Protein AF-A0A7X8GUE8-F1 (afdb_monomer_lite)

Foldseek 3Di:
DVVVFWVDDDAPDPVRCVVGTDTRDDPDDDCCVPPLVVCCVPPVQAFDDWDADPVGDIDTHGSVRVNVD

Sequence (69 aa):
MIEKFVKQTSFASHRDFVENYRVEVPENFNFAYDVVDEWAKTNPDKRALCWTNDKGAHKDLTFGELKKS

Secondary structure (DSSP, 8-state):
-GGGTBS-S--SSHHHHHHH--B---SS--HIIIIIIHHHHH-TTSEEEEEE-TTS-EEEEEHHHHTT-

pLDDT: mean 94.99, std 3.87, range [69.5, 98.0]

Structure (mmCIF, N/CA/C/O backbone):
data_AF-A0A7X8GUE8-F1
#
_entry.id   AF-A0A7X8GUE8-F1
#
loop_
_atom_site.group_PDB
_atom_site.id
_atom_site.type_symbol
_atom_site.label_atom_id
_atom_site.label_alt_id
_atom_site.label_comp_id
_atom_site.label_asym_id
_atom_site.label_entity_id
_atom_site.label_seq_id
_atom_site.pdbx_PDB_ins_code
_atom_site.Cartn_x
_atom_site.Cartn_y
_atom_site.Cartn_z
_atom_site.occupancy
_atom_site.B_iso_or_equiv
_atom_site.auth_seq_id
_atom_site.auth_comp_id
_atom_site.auth_asym_id
_atom_site.auth_atom_id
_atom_site.pdbx_PDB_model_num
ATOM 1 N N . MET A 1 1 ? -5.844 -4.906 3.527 1.00 85.62 1 MET A N 1
ATOM 2 C CA . MET A 1 1 ? -4.667 -4.349 4.219 1.00 85.62 1 MET A CA 1
ATOM 3 C C . MET A 1 1 ? -4.940 -3.016 4.900 1.00 85.62 1 MET A C 1
ATOM 5 O O . MET A 1 1 ? -4.470 -2.840 6.014 1.00 85.62 1 MET A O 1
ATOM 9 N N . ILE A 1 2 ? -5.656 -2.074 4.274 1.00 89.50 2 ILE A N 1
ATOM 10 C CA . ILE A 1 2 ? -5.918 -0.759 4.884 1.00 89.50 2 ILE A CA 1
ATOM 11 C C . ILE A 1 2 ? -6.774 -0.864 6.152 1.00 89.50 2 ILE A C 1
ATOM 13 O O . ILE A 1 2 ? -6.544 -0.133 7.105 1.00 89.50 2 ILE A O 1
ATOM 17 N N . GLU A 1 3 ? -7.677 -1.843 6.206 1.00 91.81 3 GLU A N 1
ATOM 18 C CA . GLU A 1 3 ? -8.521 -2.167 7.358 1.00 91.81 3 GLU A CA 1
ATOM 19 C C . GLU A 1 3 ? -7.739 -2.551 8.625 1.00 91.81 3 GLU A C 1
ATOM 21 O O . GLU A 1 3 ? -8.312 -2.557 9.706 1.00 91.81 3 GLU A O 1
ATOM 26 N N . LYS A 1 4 ? -6.430 -2.833 8.521 1.00 91.12 4 LYS A N 1
ATOM 27 C CA . LYS A 1 4 ? -5.553 -3.024 9.688 1.00 91.12 4 LYS A CA 1
ATOM 28 C C . LYS A 1 4 ? -5.180 -1.703 10.378 1.00 91.12 4 LYS A C 1
ATOM 30 O O . LYS A 1 4 ? -4.756 -1.730 11.526 1.00 91.12 4 LYS A O 1
ATOM 35 N N . PHE A 1 5 ? -5.307 -0.573 9.680 1.00 94.38 5 PHE A N 1
ATOM 36 C CA . PHE A 1 5 ? -4.802 0.736 10.112 1.00 94.38 5 PHE A CA 1
ATOM 37 C C . PHE A 1 5 ? -5.891 1.810 10.194 1.00 94.38 5 PHE A C 1
ATOM 39 O O . PHE A 1 5 ? -5.596 2.951 10.537 1.00 94.38 5 PHE A O 1
ATOM 46 N N . VAL A 1 6 ? -7.146 1.486 9.872 1.00 95.44 6 VAL A N 1
ATOM 47 C CA . VAL A 1 6 ? -8.280 2.411 10.005 1.00 95.44 6 VAL A CA 1
ATOM 48 C C . VAL A 1 6 ? -9.470 1.710 10.638 1.00 95.44 6 VAL A C 1
ATOM 50 O O . VAL A 1 6 ? -9.746 0.549 10.343 1.00 95.44 6 VAL A O 1
ATOM 53 N N . LYS A 1 7 ? -10.217 2.440 11.469 1.00 93.00 7 LYS A N 1
ATOM 54 C CA . LYS A 1 7 ? -1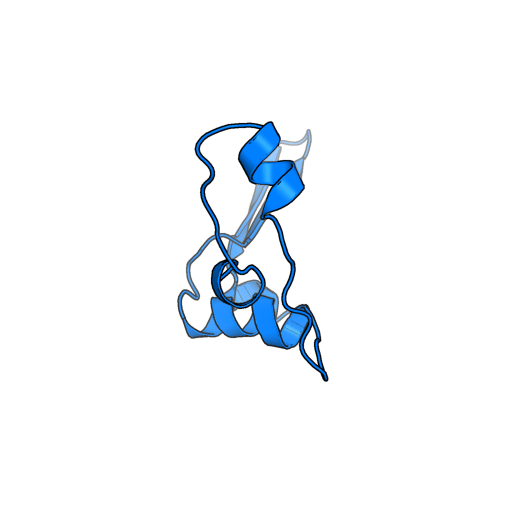1.400 1.905 12.159 1.00 93.00 7 LYS A CA 1
ATOM 55 C C . LYS A 1 7 ? -12.535 1.525 11.198 1.00 93.00 7 LYS A C 1
ATOM 57 O O . LYS A 1 7 ? -13.295 0.604 11.480 1.00 93.00 7 LYS A O 1
ATOM 62 N N . GLN A 1 8 ? -12.655 2.234 10.076 1.00 94.00 8 GLN A N 1
ATOM 63 C CA . GLN A 1 8 ? -13.627 1.937 9.027 1.00 94.00 8 GLN A CA 1
ATOM 64 C C . GLN A 1 8 ? -13.137 2.400 7.653 1.00 94.00 8 GLN A C 1
ATOM 66 O O . GLN A 1 8 ? -12.376 3.360 7.539 1.00 94.00 8 GLN A O 1
ATOM 71 N N . THR A 1 9 ? -13.579 1.704 6.607 1.00 95.00 9 THR A N 1
ATOM 72 C CA . THR A 1 9 ? -13.137 1.905 5.216 1.00 95.00 9 THR A CA 1
ATOM 73 C C . THR A 1 9 ? -14.231 2.469 4.312 1.00 95.00 9 THR A C 1
ATOM 75 O O . THR A 1 9 ? -13.988 2.737 3.139 1.00 95.00 9 THR A O 1
ATOM 78 N N . SER A 1 10 ? -15.450 2.632 4.823 1.00 95.88 10 SER A N 1
ATOM 79 C CA . SER A 1 10 ? -16.607 3.130 4.078 1.00 95.88 10 SER A CA 1
ATOM 80 C C . SER A 1 10 ? -17.448 4.032 4.968 1.00 95.88 10 SER A 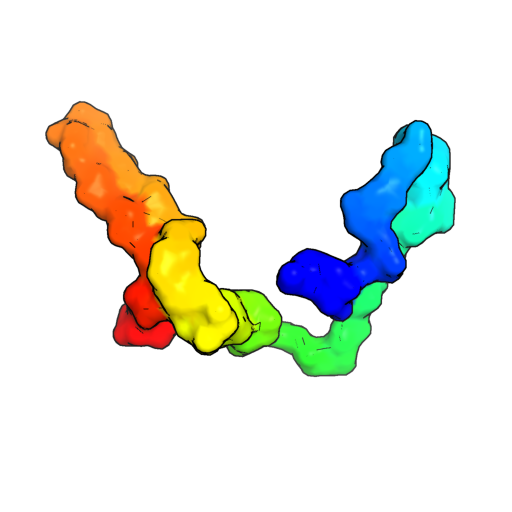C 1
ATOM 82 O O . SER A 1 10 ? -17.520 3.819 6.175 1.00 95.88 10 SER A O 1
ATOM 84 N N . PHE A 1 11 ? -18.051 5.049 4.357 1.00 97.12 11 PHE A N 1
ATOM 85 C CA . PHE A 1 11 ? -18.753 6.132 5.039 1.00 97.12 11 PHE A CA 1
ATOM 86 C C . PHE A 1 11 ? -19.978 6.524 4.216 1.00 97.12 11 PHE A C 1
ATOM 88 O O . PHE A 1 11 ? -19.930 6.512 2.984 1.00 97.12 11 PHE A O 1
ATOM 95 N N . ALA A 1 12 ? -21.070 6.882 4.883 1.00 97.31 12 ALA A N 1
ATOM 96 C CA . ALA A 1 12 ? -22.334 7.219 4.231 1.00 97.31 12 ALA A CA 1
ATOM 97 C C . ALA A 1 12 ? -22.379 8.669 3.716 1.00 97.31 12 ALA A C 1
ATOM 99 O O . ALA A 1 12 ? -23.194 9.001 2.856 1.00 97.31 12 ALA A O 1
ATOM 100 N N . SER A 1 13 ? -21.528 9.555 4.244 1.00 98.00 13 SER A N 1
ATOM 101 C CA . SER A 1 13 ? -21.440 10.958 3.824 1.00 98.00 13 SER A CA 1
ATOM 102 C C . SER A 1 13 ? -20.085 11.578 4.172 1.00 98.00 13 SER A C 1
ATOM 104 O O . SER A 1 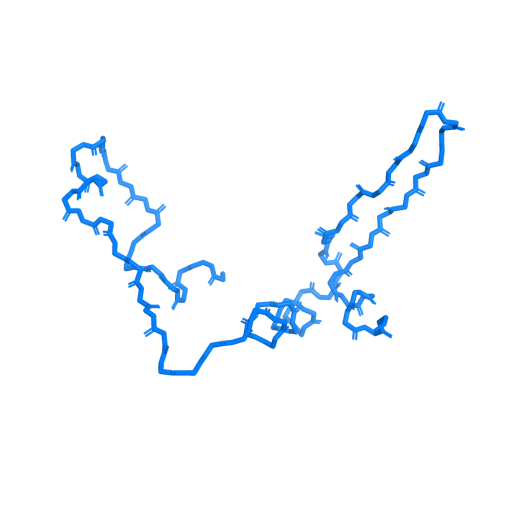13 ? -19.318 11.029 4.960 1.00 98.00 13 SER A O 1
ATOM 106 N N . HIS A 1 14 ? -19.809 12.773 3.643 1.00 97.25 14 HIS A N 1
ATOM 107 C CA . HIS A 1 14 ? -18.629 13.550 4.035 1.00 97.25 14 HIS A CA 1
ATOM 108 C C . HIS A 1 14 ? -18.622 13.893 5.534 1.00 97.25 14 HIS A C 1
ATOM 110 O O . HIS A 1 14 ? -17.575 13.861 6.171 1.00 97.25 14 HIS A O 1
ATOM 116 N N . ARG A 1 15 ? -19.791 14.189 6.118 1.00 97.94 15 ARG A N 1
ATOM 117 C CA . ARG A 1 15 ? -19.898 14.484 7.552 1.00 97.94 15 ARG A CA 1
ATOM 118 C C . ARG A 1 15 ? -19.537 13.266 8.401 1.00 97.94 15 ARG A C 1
ATOM 120 O O . ARG A 1 15 ? -18.742 13.389 9.321 1.00 97.94 15 ARG A O 1
ATOM 127 N N . ASP A 1 16 ? -20.074 12.105 8.037 1.00 97.69 16 ASP A N 1
ATOM 128 C CA . ASP A 1 16 ? -19.737 10.821 8.660 1.00 97.69 16 ASP A CA 1
ATOM 129 C C . ASP A 1 16 ? -18.231 10.520 8.543 1.00 97.69 16 ASP A C 1
ATOM 131 O O . ASP A 1 16 ? -17.594 10.127 9.516 1.00 97.69 16 ASP A O 1
ATOM 135 N N . PHE A 1 17 ? -17.620 10.810 7.387 1.00 97.44 17 PHE A N 1
ATOM 136 C CA . PHE A 1 17 ? -16.167 10.714 7.215 1.00 97.44 17 PHE A CA 1
ATOM 137 C C . PHE A 1 17 ? -15.387 11.581 8.201 1.00 97.44 17 PHE A C 1
ATOM 139 O O . PHE A 1 17 ? -14.501 11.076 8.887 1.00 97.44 17 PHE A O 1
ATOM 146 N N . VAL A 1 18 ? -15.736 12.862 8.313 1.00 96.88 18 VAL A N 1
ATOM 147 C CA . VAL A 1 18 ? -15.053 13.794 9.222 1.00 96.88 18 VAL A CA 1
ATOM 148 C C . VAL A 1 18 ? -15.216 13.384 10.689 1.00 96.88 18 VAL A C 1
ATOM 150 O O . VAL A 1 18 ? -14.263 13.488 11.455 1.00 96.88 18 VAL A O 1
ATOM 153 N N . GLU A 1 19 ? -16.402 12.919 11.086 1.00 97.31 19 GLU A N 1
ATOM 154 C CA . GLU A 1 19 ? -16.696 12.565 12.480 1.00 97.31 19 GLU A CA 1
ATOM 155 C C . GLU A 1 19 ? -16.082 11.217 12.897 1.00 97.31 19 GLU A C 1
ATOM 157 O O . GLU A 1 19 ? -15.688 11.060 14.053 1.00 97.31 19 GLU A O 1
ATOM 162 N N . ASN A 1 20 ? -15.973 10.251 11.976 1.00 96.88 20 ASN A N 1
ATOM 163 C CA . ASN A 1 20 ? -15.654 8.862 12.325 1.00 96.88 20 ASN A CA 1
ATOM 164 C C . ASN A 1 20 ? -14.339 8.322 11.736 1.00 96.88 20 ASN A C 1
ATOM 166 O O . ASN A 1 20 ? -13.911 7.229 12.122 1.00 96.88 20 ASN A O 1
ATOM 170 N N . TYR A 1 21 ? -13.671 9.037 10.822 1.00 96.56 21 TYR A N 1
ATOM 171 C CA . TYR A 1 21 ? -12.376 8.596 10.298 1.00 96.56 21 TYR A CA 1
ATOM 172 C C . TYR A 1 21 ? -11.306 8.640 11.391 1.00 96.56 21 TYR A C 1
ATOM 174 O O . TYR A 1 21 ? -11.025 9.679 11.989 1.00 96.56 21 TYR A O 1
ATOM 182 N N . ARG A 1 22 ? -10.672 7.493 11.632 1.00 95.88 22 ARG A N 1
ATOM 183 C CA . ARG A 1 22 ? -9.589 7.354 12.601 1.00 95.88 22 ARG A CA 1
ATOM 184 C C . ARG A 1 22 ? -8.555 6.366 12.087 1.00 95.88 22 ARG A C 1
ATOM 186 O O . ARG A 1 22 ? -8.902 5.241 11.723 1.00 95.88 22 ARG A O 1
ATOM 193 N N . VAL A 1 23 ? -7.301 6.813 12.081 1.00 95.38 23 VAL A N 1
ATOM 194 C CA . VAL A 1 23 ? -6.132 5.966 11.842 1.00 95.38 23 VAL A CA 1
ATOM 195 C C . VAL A 1 23 ? -5.736 5.321 13.165 1.00 95.38 23 VAL A C 1
ATOM 197 O O . VAL A 1 23 ? -5.552 6.016 14.164 1.00 95.38 23 VAL A O 1
ATOM 200 N N . GLU A 1 24 ? -5.608 4.003 13.160 1.00 94.81 24 GLU A N 1
ATOM 201 C CA . GLU A 1 24 ? -5.069 3.229 14.272 1.00 94.81 24 GLU A CA 1
ATOM 202 C C . GLU A 1 24 ? -3.558 3.104 14.056 1.00 94.81 24 GLU A C 1
ATOM 204 O O . GLU A 1 24 ? -3.108 2.371 13.174 1.00 94.81 24 GLU A O 1
ATOM 209 N N . VAL A 1 25 ? -2.780 3.888 14.810 1.00 93.44 25 VAL A N 1
ATOM 210 C CA . VAL A 1 25 ? -1.315 3.940 14.691 1.00 93.44 25 VAL A CA 1
ATOM 211 C C . VAL A 1 25 ? -0.700 2.908 15.641 1.00 93.44 25 VAL A C 1
ATOM 213 O O . VAL A 1 25 ? -0.835 3.070 16.856 1.00 93.44 25 VAL A O 1
ATOM 216 N N . PRO A 1 26 ? -0.030 1.859 15.130 1.00 92.81 26 PRO A N 1
ATOM 217 C CA . PRO A 1 26 ? 0.653 0.888 15.977 1.00 92.81 26 PRO A CA 1
ATOM 218 C C . PRO A 1 26 ? 1.832 1.521 16.726 1.00 92.81 26 PRO A C 1
ATOM 220 O O . PRO A 1 26 ? 2.445 2.467 16.234 1.00 92.81 26 PRO A O 1
ATOM 223 N N . GLU A 1 27 ? 2.200 0.955 17.879 1.00 96.00 27 GLU A N 1
ATOM 224 C CA . GLU A 1 27 ? 3.377 1.389 18.653 1.00 96.00 27 GLU A CA 1
ATOM 225 C C . GLU A 1 27 ? 4.675 1.296 17.834 1.00 96.00 27 GLU A C 1
ATOM 227 O O . GLU A 1 27 ? 5.531 2.173 17.914 1.00 96.00 27 GLU A O 1
ATOM 232 N N . ASN A 1 28 ? 4.791 0.261 16.997 1.00 95.31 28 ASN A N 1
ATOM 233 C CA . ASN A 1 28 ? 5.882 0.083 16.047 1.00 95.31 28 ASN A CA 1
ATOM 234 C C . ASN A 1 28 ? 5.299 -0.098 14.649 1.00 95.31 28 ASN A C 1
ATOM 236 O O . ASN A 1 28 ? 4.521 -1.023 14.424 1.00 95.31 28 ASN A O 1
ATOM 240 N N . PHE A 1 29 ? 5.681 0.776 13.720 1.00 95.50 29 PHE A N 1
ATOM 241 C CA . PHE A 1 29 ? 5.241 0.703 12.333 1.00 95.50 29 PHE A CA 1
ATOM 242 C C . PHE A 1 29 ? 6.394 0.998 11.375 1.00 95.50 29 PHE A C 1
ATOM 244 O O . PHE A 1 29 ? 7.076 2.020 11.482 1.00 95.50 29 PHE A O 1
ATOM 251 N N . ASN A 1 30 ? 6.574 0.119 10.397 1.00 96.19 30 ASN A N 1
ATOM 252 C CA . ASN A 1 30 ? 7.472 0.282 9.271 1.00 96.19 30 ASN A CA 1
ATOM 253 C C . ASN A 1 30 ? 6.750 -0.125 7.984 1.00 96.19 30 ASN A C 1
ATOM 255 O O . ASN A 1 30 ? 6.393 -1.282 7.786 1.00 96.19 30 ASN A O 1
ATOM 259 N N . PHE A 1 31 ? 6.602 0.819 7.057 1.00 93.81 31 PHE A N 1
ATOM 260 C CA . PHE A 1 31 ? 5.867 0.589 5.815 1.00 93.81 31 PHE A CA 1
ATOM 261 C C . PHE A 1 31 ? 6.421 -0.569 4.961 1.00 93.81 31 PHE A C 1
ATOM 263 O O . PHE A 1 31 ? 5.646 -1.303 4.345 1.00 93.81 31 PHE A O 1
ATOM 270 N N . ALA A 1 32 ? 7.744 -0.764 4.927 1.00 93.88 32 ALA A N 1
ATOM 271 C CA . ALA A 1 32 ? 8.347 -1.857 4.169 1.00 93.88 32 ALA A CA 1
ATOM 272 C C . ALA A 1 32 ? 7.958 -3.223 4.757 1.00 93.88 32 ALA A C 1
ATOM 274 O O . ALA A 1 32 ? 7.573 -4.121 4.015 1.00 93.88 32 ALA A O 1
ATOM 275 N N . TYR A 1 33 ? 7.967 -3.366 6.083 1.00 94.06 33 TYR A N 1
ATOM 276 C CA . TYR A 1 33 ? 7.648 -4.640 6.733 1.00 94.06 33 TYR A CA 1
ATOM 277 C C . TYR A 1 33 ? 6.137 -4.878 6.874 1.00 94.06 33 TYR A C 1
ATOM 279 O O . TYR A 1 33 ? 5.628 -5.931 6.495 1.00 94.06 33 TYR A O 1
ATOM 287 N N . ASP A 1 34 ? 5.396 -3.890 7.365 1.00 95.19 34 ASP A N 1
ATOM 288 C CA . ASP A 1 34 ? 3.990 -4.069 7.744 1.00 95.19 34 ASP A CA 1
ATOM 289 C C . ASP A 1 34 ? 3.024 -3.993 6.553 1.00 95.19 34 ASP A C 1
ATOM 291 O O . ASP A 1 34 ? 1.865 -4.410 6.653 1.00 95.19 34 ASP A O 1
ATOM 295 N N . VAL A 1 35 ? 3.482 -3.460 5.414 1.00 94.56 35 VAL A N 1
ATOM 296 C CA . VAL A 1 35 ? 2.669 -3.322 4.198 1.00 94.56 35 VAL A CA 1
ATOM 297 C C . VAL A 1 35 ? 3.286 -4.065 3.022 1.00 94.56 35 VAL A C 1
ATOM 299 O O . VAL A 1 35 ? 2.634 -4.955 2.474 1.00 94.56 35 VAL A O 1
ATOM 302 N N . VAL A 1 36 ? 4.506 -3.710 2.607 1.00 94.38 36 VAL A N 1
ATOM 303 C CA . VAL A 1 36 ? 5.111 -4.266 1.381 1.00 94.38 36 VAL A CA 1
ATOM 304 C C . VAL A 1 36 ? 5.393 -5.760 1.538 1.00 94.38 36 VAL A C 1
ATOM 306 O O . VAL A 1 36 ? 4.944 -6.557 0.713 1.00 94.38 36 VAL A O 1
ATOM 309 N N . ASP A 1 37 ? 6.054 -6.154 2.624 1.00 95.25 37 ASP A N 1
ATOM 310 C CA . ASP A 1 37 ? 6.388 -7.550 2.908 1.00 95.25 37 ASP A CA 1
ATOM 311 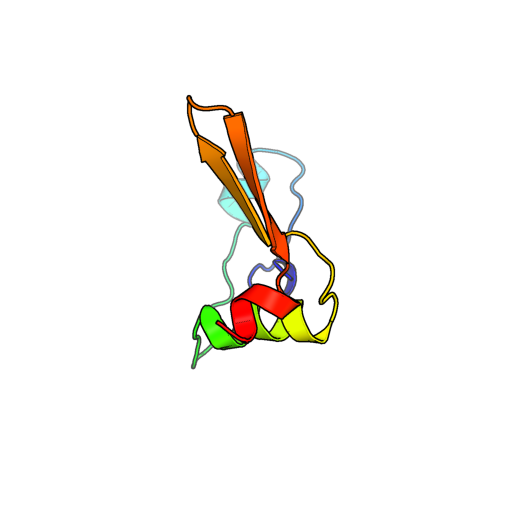C C . ASP A 1 37 ? 5.154 -8.422 3.157 1.00 95.25 37 ASP A C 1
ATOM 313 O O . ASP A 1 37 ? 5.102 -9.569 2.705 1.00 95.25 37 ASP A O 1
ATOM 317 N N . GLU A 1 38 ? 4.137 -7.885 3.831 1.00 95.62 38 GLU A N 1
ATOM 318 C CA . GLU A 1 38 ? 2.872 -8.587 4.055 1.00 95.62 38 GLU A CA 1
ATOM 319 C C . GLU A 1 38 ? 2.100 -8.811 2.745 1.00 95.62 38 GLU A C 1
ATOM 321 O O . GLU A 1 38 ? 1.521 -9.884 2.543 1.00 95.62 38 GLU A O 1
ATOM 326 N N . TRP A 1 39 ? 2.134 -7.859 1.806 1.00 96.06 39 TRP A N 1
ATOM 327 C CA . TRP A 1 39 ? 1.610 -8.081 0.456 1.00 96.06 39 TRP A CA 1
ATOM 328 C C . TRP A 1 39 ? 2.437 -9.101 -0.321 1.00 96.06 39 TRP A C 1
ATOM 330 O O . TRP A 1 39 ? 1.860 -9.990 -0.941 1.00 96.06 39 TRP A O 1
ATOM 340 N N . ALA A 1 40 ? 3.766 -9.030 -0.247 1.00 95.75 40 ALA A N 1
ATOM 341 C CA . ALA A 1 40 ? 4.647 -10.006 -0.884 1.00 95.75 40 ALA A CA 1
ATOM 342 C C . ALA A 1 40 ? 4.404 -11.432 -0.357 1.00 95.75 40 ALA A C 1
ATOM 344 O O . ALA A 1 40 ? 4.551 -12.401 -1.096 1.00 95.75 40 ALA A O 1
ATOM 345 N N . LYS A 1 41 ? 4.004 -11.567 0.913 1.00 95.38 41 LYS A N 1
ATOM 346 C CA . LYS A 1 41 ? 3.664 -12.844 1.555 1.00 95.38 41 LYS A CA 1
ATOM 347 C C . LYS A 1 41 ? 2.267 -13.351 1.190 1.00 95.38 41 LYS A C 1
ATOM 349 O O . LYS A 1 41 ? 2.102 -14.542 0.950 1.00 95.38 41 LYS A O 1
ATOM 354 N N . THR A 1 42 ? 1.257 -12.481 1.204 1.00 96.19 42 THR A N 1
ATOM 355 C CA . THR A 1 42 ? -0.157 -12.884 1.053 1.00 96.19 42 THR A CA 1
ATOM 356 C C . THR A 1 42 ? -0.653 -12.864 -0.390 1.00 96.19 42 THR A C 1
ATOM 358 O O . THR A 1 42 ? -1.568 -13.608 -0.730 1.00 96.19 42 THR A O 1
ATOM 361 N N . ASN A 1 43 ? -0.072 -12.015 -1.238 1.00 96.31 43 ASN A N 1
ATOM 362 C CA . ASN A 1 43 ? -0.444 -11.870 -2.640 1.00 96.31 43 ASN A CA 1
ATOM 363 C C . ASN A 1 43 ? 0.786 -11.479 -3.493 1.00 96.31 43 ASN A C 1
ATOM 365 O O . ASN A 1 43 ? 0.854 -10.352 -3.995 1.00 96.31 43 ASN A O 1
ATOM 369 N N . PRO A 1 44 ? 1.780 -12.381 -3.631 1.00 95.75 44 PRO A N 1
ATOM 370 C CA . PRO A 1 44 ? 3.071 -12.087 -4.260 1.00 95.75 44 PRO A CA 1
ATOM 371 C C . PRO A 1 44 ? 2.952 -11.593 -5.702 1.00 95.75 44 PRO A C 1
ATOM 373 O O . PRO A 1 44 ? 3.717 -10.716 -6.089 1.00 95.75 44 PRO A O 1
ATOM 376 N N . ASP A 1 45 ? 1.982 -12.103 -6.466 1.00 96.75 45 ASP A N 1
ATOM 377 C CA . ASP A 1 45 ? 1.790 -11.779 -7.887 1.00 96.75 45 ASP A CA 1
ATOM 378 C C . ASP A 1 45 ? 0.982 -10.491 -8.109 1.00 96.75 45 ASP A C 1
ATOM 380 O O . ASP A 1 45 ? 0.786 -10.038 -9.239 1.00 96.75 45 ASP A O 1
ATOM 384 N N . LYS A 1 46 ? 0.505 -9.857 -7.031 1.00 96.31 46 LYS A N 1
ATOM 385 C CA . LYS A 1 46 ? -0.188 -8.574 -7.119 1.00 96.31 46 LYS A CA 1
ATOM 386 C C . LYS A 1 46 ? 0.784 -7.511 -7.630 1.00 96.31 46 LYS A C 1
ATOM 388 O O . LYS A 1 46 ? 1.835 -7.277 -7.034 1.00 96.31 46 LYS A O 1
ATOM 393 N N . ARG A 1 47 ? 0.399 -6.816 -8.704 1.00 96.62 47 ARG A N 1
ATOM 394 C CA . ARG A 1 47 ? 1.153 -5.674 -9.234 1.00 96.62 47 ARG A CA 1
ATOM 395 C C . ARG A 1 47 ? 1.276 -4.565 -8.182 1.00 96.62 47 ARG A C 1
ATOM 397 O O . ARG A 1 47 ? 0.261 -4.078 -7.681 1.00 96.62 47 ARG A O 1
ATOM 404 N N . ALA A 1 48 ? 2.511 -4.166 -7.896 1.00 96.00 48 ALA A N 1
ATOM 405 C CA . ALA A 1 48 ? 2.877 -3.103 -6.966 1.00 96.00 48 ALA A CA 1
ATOM 406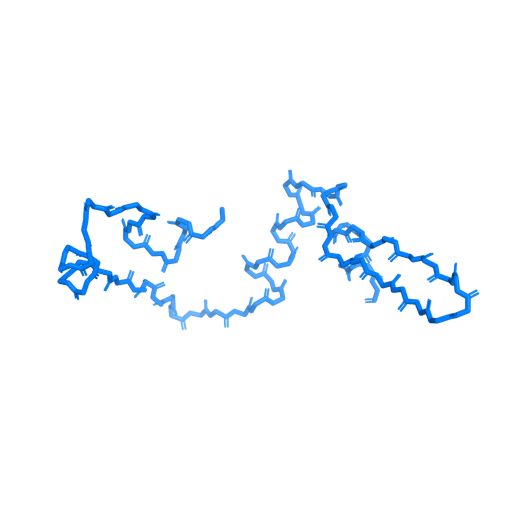 C C . ALA A 1 48 ? 3.210 -1.795 -7.694 1.00 96.00 48 ALA A C 1
ATOM 408 O O . ALA A 1 48 ? 2.735 -0.731 -7.301 1.00 96.00 48 ALA A O 1
ATOM 409 N N . LEU A 1 49 ? 3.993 -1.874 -8.773 1.00 95.94 49 LEU A N 1
ATOM 410 C CA . LEU A 1 49 ? 4.431 -0.713 -9.544 1.00 95.94 49 LEU A CA 1
ATOM 411 C C . LEU A 1 49 ? 4.328 -1.003 -11.042 1.00 95.94 49 LEU A C 1
ATOM 413 O O . LEU A 1 49 ? 4.723 -2.067 -11.499 1.00 95.94 49 LEU A O 1
ATOM 417 N N . CYS A 1 50 ? 3.804 -0.041 -11.794 1.00 96.62 50 CYS A N 1
ATOM 418 C CA . CYS A 1 50 ? 3.817 -0.023 -13.252 1.00 96.62 50 CYS A CA 1
ATOM 419 C C . CYS A 1 50 ? 4.732 1.127 -13.677 1.00 96.62 50 CYS A C 1
ATOM 421 O O . CYS A 1 50 ? 4.359 2.294 -13.551 1.00 96.62 50 CYS A O 1
ATOM 423 N N . TRP A 1 51 ? 5.943 0.812 -14.124 1.00 97.06 51 TRP A N 1
ATOM 424 C CA . TRP A 1 51 ? 6.895 1.790 -14.640 1.00 97.06 51 TRP A CA 1
ATOM 425 C C . TRP A 1 51 ? 6.811 1.847 -16.167 1.00 97.06 51 TRP A C 1
ATOM 427 O O . TRP A 1 51 ? 6.811 0.809 -16.822 1.00 97.06 51 TRP A O 1
ATOM 437 N N . THR A 1 52 ? 6.761 3.051 -16.738 1.00 97.69 52 THR A N 1
ATOM 438 C CA . THR A 1 52 ? 6.726 3.263 -18.193 1.00 97.69 52 THR A CA 1
ATOM 439 C C . THR A 1 52 ? 7.485 4.530 -18.593 1.00 97.69 52 THR A C 1
ATOM 441 O O . THR A 1 52 ? 7.703 5.404 -17.751 1.00 97.69 52 THR A O 1
ATOM 444 N N . ASN A 1 53 ? 7.876 4.660 -19.867 1.00 97.19 53 ASN A N 1
ATOM 445 C CA . ASN A 1 53 ? 8.480 5.883 -20.416 1.00 97.19 53 ASN A CA 1
ATOM 446 C C . ASN A 1 53 ? 7.957 6.263 -21.819 1.00 97.19 53 ASN A C 1
ATOM 448 O O . ASN A 1 53 ? 7.180 5.534 -22.433 1.00 97.19 53 ASN A O 1
ATOM 452 N N . ASP A 1 54 ? 8.398 7.418 -22.324 1.00 96.56 54 ASP A N 1
ATOM 453 C CA . ASP A 1 54 ? 8.035 8.002 -23.628 1.00 96.56 54 ASP A CA 1
ATOM 454 C C . ASP A 1 54 ? 8.612 7.247 -24.840 1.00 96.56 54 ASP A C 1
ATOM 456 O O . ASP A 1 54 ? 8.167 7.438 -25.969 1.00 96.56 54 ASP A O 1
ATOM 460 N N . LYS A 1 55 ? 9.573 6.349 -24.605 1.00 97.38 55 LYS A N 1
ATOM 461 C CA . LYS A 1 55 ? 10.166 5.455 -25.611 1.00 97.38 55 LYS A CA 1
ATOM 462 C C . LYS A 1 55 ? 9.438 4.110 -25.718 1.00 97.38 55 LYS A C 1
ATOM 464 O O . LYS A 1 55 ? 9.908 3.225 -26.428 1.00 97.38 55 LYS A O 1
ATOM 469 N N . GLY A 1 56 ? 8.324 3.940 -25.004 1.00 96.19 56 GLY A N 1
ATOM 470 C CA . GLY A 1 56 ? 7.522 2.715 -25.013 1.00 96.19 56 GLY A CA 1
ATOM 471 C C . GLY A 1 56 ? 8.072 1.583 -24.142 1.00 96.19 56 GLY A C 1
ATOM 472 O O . GLY A 1 56 ? 7.616 0.450 -24.273 1.00 96.19 56 GLY A O 1
ATOM 473 N N . ALA A 1 57 ? 9.041 1.848 -23.258 1.00 97.31 57 ALA A N 1
ATOM 474 C CA . ALA A 1 57 ? 9.458 0.856 -22.273 1.00 97.31 57 ALA A CA 1
ATOM 475 C C . ALA A 1 57 ? 8.389 0.726 -21.183 1.00 97.31 57 ALA A C 1
ATOM 477 O O . ALA A 1 57 ? 7.876 1.738 -20.711 1.00 97.31 57 ALA A O 1
ATOM 478 N N . HIS A 1 58 ? 8.107 -0.508 -20.765 1.00 96.94 58 HIS A N 1
ATOM 479 C CA . HIS A 1 58 ? 7.123 -0.852 -19.739 1.00 96.94 58 HIS A CA 1
ATOM 480 C C . HIS A 1 58 ? 7.687 -1.939 -18.829 1.00 96.94 58 HIS A C 1
ATOM 482 O O . HIS A 1 58 ? 8.298 -2.899 -19.304 1.00 96.94 58 HIS A O 1
ATOM 488 N N . LYS A 1 59 ? 7.467 -1.809 -17.523 1.00 96.38 59 LYS A N 1
ATOM 489 C CA . LYS A 1 59 ? 7.790 -2.831 -16.532 1.00 96.38 59 LYS A CA 1
ATOM 490 C C . LYS A 1 59 ? 6.739 -2.823 -15.432 1.00 96.38 59 LYS A C 1
ATOM 492 O O . LYS A 1 59 ? 6.644 -1.865 -14.668 1.00 96.38 59 LYS A O 1
ATOM 497 N N . ASP A 1 60 ? 5.999 -3.917 -15.324 1.00 97.19 60 ASP A N 1
ATOM 498 C CA . ASP A 1 60 ? 5.233 -4.206 -14.120 1.00 97.19 60 ASP A CA 1
ATOM 499 C C . ASP A 1 60 ? 6.153 -4.901 -13.109 1.00 97.19 60 ASP A C 1
ATOM 501 O O . ASP A 1 60 ? 6.944 -5.768 -13.472 1.00 97.19 60 ASP A O 1
ATOM 505 N N . LEU A 1 61 ? 6.064 -4.486 -11.851 1.00 96.56 61 LEU A N 1
ATOM 506 C CA . LEU A 1 61 ? 6.728 -5.100 -10.708 1.00 96.56 61 LEU A CA 1
ATOM 507 C C . LEU A 1 61 ? 5.661 -5.588 -9.740 1.00 96.56 61 LEU A C 1
ATOM 509 O O . LEU A 1 61 ? 4.760 -4.824 -9.369 1.00 96.56 61 LEU A O 1
ATOM 513 N N . THR A 1 62 ? 5.760 -6.839 -9.314 1.00 97.69 62 THR A N 1
ATOM 514 C CA . THR A 1 62 ? 4.878 -7.408 -8.290 1.00 97.69 62 THR A CA 1
ATOM 515 C C . THR A 1 62 ? 5.401 -7.129 -6.881 1.00 97.69 62 THR A C 1
ATOM 517 O O . THR A 1 62 ? 6.569 -6.784 -6.691 1.00 97.69 62 THR A O 1
ATOM 520 N N . PHE A 1 63 ? 4.556 -7.282 -5.857 1.00 96.50 63 PHE A N 1
ATOM 521 C CA . PHE A 1 63 ? 5.0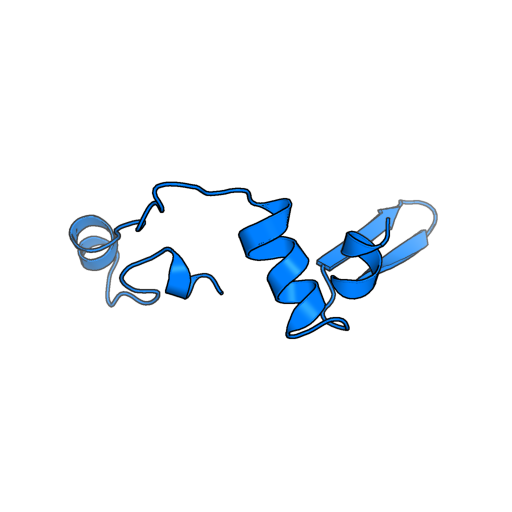16 -7.179 -4.465 1.00 96.50 63 PHE A CA 1
ATOM 522 C C . PHE A 1 63 ? 6.071 -8.245 -4.128 1.00 96.50 63 PHE A C 1
ATOM 524 O O . PHE A 1 63 ? 7.014 -7.960 -3.390 1.00 96.50 63 PHE A O 1
ATOM 531 N N . GLY A 1 64 ? 5.959 -9.446 -4.705 1.00 95.62 64 GLY A N 1
ATOM 532 C CA . GLY A 1 64 ? 6.949 -10.511 -4.545 1.00 95.62 64 GLY A CA 1
ATOM 533 C C . GLY A 1 64 ? 8.319 -10.169 -5.138 1.00 95.62 64 GLY A C 1
ATOM 534 O O . GLY A 1 64 ? 9.342 -10.553 -4.570 1.00 95.62 64 GLY A O 1
ATOM 535 N N . GLU A 1 65 ? 8.359 -9.436 -6.252 1.00 95.38 65 GLU A N 1
ATOM 536 C CA . GLU A 1 65 ? 9.601 -8.935 -6.859 1.00 95.38 65 GLU A CA 1
ATOM 537 C C . GLU A 1 65 ? 10.168 -7.736 -6.096 1.00 95.38 65 GLU A C 1
ATOM 539 O O . GLU A 1 65 ? 11.376 -7.663 -5.869 1.00 95.38 65 GLU A O 1
ATOM 544 N N . LEU A 1 66 ? 9.297 -6.825 -5.651 1.00 93.00 66 LEU A N 1
ATOM 545 C CA . LEU A 1 66 ? 9.692 -5.619 -4.925 1.00 93.00 66 LEU A CA 1
ATOM 546 C C . LEU A 1 66 ? 10.400 -5.947 -3.604 1.00 93.00 66 LEU A C 1
ATOM 548 O O . LEU A 1 66 ? 11.397 -5.315 -3.280 1.00 93.00 66 LEU A O 1
ATOM 552 N N . LYS A 1 67 ? 9.939 -6.973 -2.878 1.00 91.06 67 LYS A N 1
ATOM 553 C CA . LYS A 1 67 ? 10.583 -7.451 -1.642 1.00 91.06 67 LYS A CA 1
ATOM 554 C C . LYS A 1 67 ? 11.983 -8.043 -1.865 1.00 91.06 67 LYS A C 1
ATOM 556 O O . LYS A 1 67 ? 12.807 -8.032 -0.958 1.00 91.06 67 LYS A O 1
ATOM 561 N N . LYS A 1 68 ? 12.233 -8.634 -3.037 1.00 87.00 68 LYS A N 1
ATOM 562 C CA . LYS A 1 68 ? 13.511 -9.292 -3.366 1.00 87.00 68 LYS A CA 1
ATOM 563 C C . LYS A 1 68 ? 14.575 -8.321 -3.892 1.00 87.00 68 LYS A C 1
ATOM 565 O O . LYS A 1 68 ? 15.701 -8.763 -4.112 1.00 87.00 68 LYS A O 1
ATOM 570 N N . SER A 1 69 ? 14.183 -7.080 -4.185 1.00 69.50 69 SER A N 1
ATOM 571 C CA . SER A 1 69 ? 15.025 -6.060 -4.822 1.00 69.50 69 SER A CA 1
ATOM 572 C C . SER A 1 69 ? 15.951 -5.352 -3.839 1.00 69.50 69 SER A C 1
ATOM 574 O O . SER A 1 69 ? 15.667 -5.381 -2.623 1.00 69.50 69 SER A O 1
#

Radius of gyration: 16.42 Å; chains: 1; bounding box: 37×27×44 Å